Protein AF-A0A7S2HWY3-F1 (afdb_monomer_lite)

Foldseek 3Di:
DAPDPDDDDFLCAPHGRDYDDDLDDDDVCVLQVNPDPCCQQPVQQVVVVVCVVVVVDDDDRFGFDCADPVQQATDSTGLRRVVVPVVSVVVSLVSRLVVSCVVRVPGDSDDPDPDDPPPDDPDCVVVPPPSCVVYDDDPVCVVPVD

pLDDT: mean 82.98, std 15.64, range [42.38, 97.5]

Organism: NCBI:txid1333877

Sequence (146 aa):
GGRCRRPGPPTGAPDCTYAVEEAGEIFLDELAGIDDYHAFWFESRYACKRAVAAGNRSGPCVYNDEYNWHLDKGIGNSFWNGRLDPVRCEARVRAAQALFAKRFPDVPVELEAPLCDFDMLYKDELSWPVNHTGAVKSRWRERHAR

Radius of gyration: 25.96 Å; chains: 1; bounding box: 54×35×80 Å

Secondary structure (DSSP, 8-state):
--B-SSSS----BTTBSB---------HHHHHT-S-HHIIIIIHHHHHHHHHHTTS--SPPP--EEEETTTTEEES--TTSSTT-HHHHHHHHHHHHHHHHHH-TTS-S-PPPPP-TTS-PPTTGGGS----TTSPPPHHHHHH--

Structure (mmCIF, N/CA/C/O backbone):
data_AF-A0A7S2HWY3-F1
#
_entry.id   AF-A0A7S2HWY3-F1
#
loop_
_atom_site.group_PDB
_atom_site.id
_atom_site.type_symbol
_atom_site.label_atom_id
_atom_site.label_alt_id
_atom_site.label_comp_id
_atom_site.label_asym_id
_atom_site.label_entity_id
_atom_site.label_seq_id
_atom_site.pdbx_PDB_ins_code
_atom_site.Cartn_x
_atom_site.Cartn_y
_atom_site.Cartn_z
_atom_site.occupancy
_atom_site.B_iso_or_equiv
_atom_site.auth_seq_id
_atom_site.auth_comp_id
_atom_site.auth_asym_id
_atom_site.auth_atom_id
_atom_site.pdbx_PDB_model_num
ATOM 1 N N . GLY A 1 1 ? -3.013 4.848 32.646 1.00 63.59 1 GLY A N 1
ATOM 2 C CA . GLY A 1 1 ? -3.448 3.443 32.666 1.00 63.59 1 GLY A CA 1
ATOM 3 C C . GLY A 1 1 ? -2.284 2.541 32.321 1.00 63.59 1 GLY A C 1
ATOM 4 O O . GLY A 1 1 ? -1.330 3.021 31.717 1.00 63.59 1 GLY A O 1
ATOM 5 N N . GLY A 1 2 ? -2.341 1.275 32.725 1.00 81.31 2 GLY A N 1
ATOM 6 C CA . GLY A 1 2 ? -1.272 0.288 32.534 1.00 81.31 2 GLY A CA 1
ATOM 7 C C . GLY A 1 2 ? -1.736 -0.931 31.735 1.00 81.31 2 GLY A C 1
ATOM 8 O O . GLY A 1 2 ? -2.925 -1.248 31.736 1.00 81.31 2 GLY A O 1
ATOM 9 N N . ARG A 1 3 ? -0.803 -1.617 31.059 1.00 85.50 3 ARG A N 1
ATOM 10 C CA . ARG A 1 3 ? -1.071 -2.909 30.406 1.00 85.50 3 ARG A CA 1
ATOM 11 C C . ARG A 1 3 ? -1.336 -3.967 31.473 1.00 85.50 3 ARG A C 1
ATOM 13 O O . ARG A 1 3 ? -0.510 -4.147 32.370 1.00 85.50 3 ARG A O 1
ATOM 20 N N . CYS A 1 4 ? -2.433 -4.701 31.337 1.00 87.12 4 CYS A N 1
ATOM 21 C CA . CYS A 1 4 ? -2.732 -5.844 32.187 1.00 87.12 4 CYS A CA 1
ATOM 22 C C . CYS A 1 4 ? -1.602 -6.881 32.100 1.00 87.12 4 CYS A C 1
ATOM 24 O O . CYS A 1 4 ? -1.237 -7.334 31.017 1.00 87.12 4 CYS A O 1
ATOM 26 N N . ARG A 1 5 ? -1.028 -7.246 33.253 1.00 86.00 5 ARG A N 1
ATOM 27 C CA . ARG A 1 5 ? 0.075 -8.226 33.344 1.00 86.00 5 ARG A CA 1
ATOM 28 C C . ARG A 1 5 ? -0.396 -9.677 33.344 1.00 86.00 5 ARG A C 1
ATOM 30 O O . ARG A 1 5 ? 0.417 -10.577 33.167 1.00 86.00 5 ARG A O 1
ATOM 37 N N . ARG A 1 6 ? -1.677 -9.908 33.634 1.00 81.56 6 ARG A N 1
ATOM 38 C CA . ARG A 1 6 ? -2.285 -11.238 33.696 1.00 81.56 6 ARG A CA 1
ATOM 39 C C . ARG A 1 6 ? -3.352 -11.361 32.610 1.00 81.56 6 ARG A C 1
ATOM 41 O O . ARG A 1 6 ? -3.991 -10.350 32.316 1.00 81.56 6 ARG A O 1
ATOM 48 N N . PRO A 1 7 ? -3.562 -12.568 32.059 1.00 78.25 7 PRO A N 1
ATOM 49 C CA . PRO A 1 7 ? -4.677 -12.834 31.159 1.00 78.25 7 PRO A CA 1
ATOM 50 C C . PRO A 1 7 ? -6.009 -12.508 31.842 1.00 78.25 7 PRO A C 1
ATOM 52 O O . PRO A 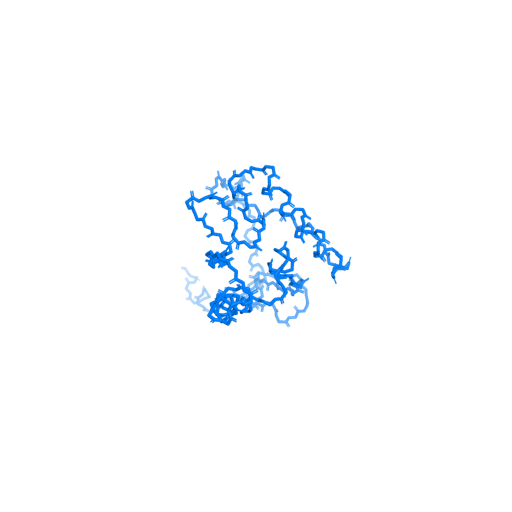1 7 ? -6.201 -12.846 33.013 1.00 78.25 7 PRO A O 1
ATOM 55 N N . GLY A 1 8 ? -6.914 -11.853 31.119 1.00 76.06 8 GLY A N 1
ATOM 56 C CA . GLY A 1 8 ? -8.235 -11.468 31.613 1.00 76.06 8 GLY A CA 1
ATOM 57 C C . GLY A 1 8 ? -8.698 -10.115 31.065 1.00 76.06 8 GLY A C 1
ATOM 58 O O . GLY A 1 8 ? -7.889 -9.367 30.510 1.00 76.06 8 GLY A O 1
ATOM 59 N N . PRO A 1 9 ? -9.997 -9.794 31.203 1.00 81.88 9 PRO A N 1
ATOM 60 C CA . PRO A 1 9 ? -10.532 -8.518 30.750 1.00 81.88 9 PRO A CA 1
ATOM 61 C C . PRO A 1 9 ? -9.894 -7.355 31.529 1.00 81.88 9 PRO A C 1
ATOM 63 O O . PRO A 1 9 ? -9.632 -7.496 32.731 1.00 81.88 9 PRO A O 1
ATOM 66 N N . PRO A 1 10 ? -9.660 -6.197 30.884 1.00 86.81 10 PRO A N 1
ATOM 67 C CA . PRO A 1 10 ? -9.196 -5.007 31.580 1.00 86.81 10 PRO A CA 1
ATOM 68 C C . PRO A 1 10 ? -10.116 -4.640 32.746 1.00 86.81 10 PRO A C 1
ATOM 70 O O . PRO A 1 10 ? -11.332 -4.558 32.592 1.00 86.81 10 PRO A O 1
ATOM 73 N N . THR A 1 11 ? -9.537 -4.410 33.925 1.00 83.62 11 THR A N 1
ATOM 74 C CA . THR A 1 11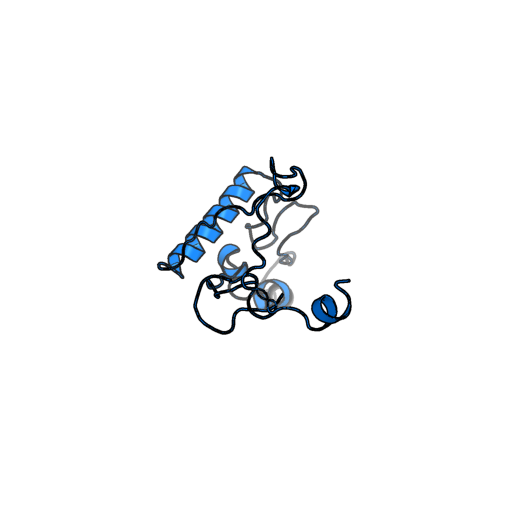 ? -10.304 -4.130 35.151 1.00 83.62 11 THR A CA 1
ATOM 75 C C . THR A 1 11 ? -10.600 -2.643 35.345 1.00 83.62 11 THR A C 1
ATOM 77 O O . THR A 1 11 ? -11.351 -2.273 36.245 1.00 83.62 11 THR A O 1
ATOM 80 N N . GLY A 1 12 ? -9.967 -1.777 34.549 1.00 79.50 12 GLY A N 1
ATOM 81 C CA . GLY A 1 12 ? -10.003 -0.325 34.724 1.00 79.50 12 GLY A CA 1
ATOM 82 C C . GLY A 1 12 ? -9.084 0.184 35.843 1.00 79.50 12 GLY A C 1
ATOM 83 O O . GLY A 1 12 ? -9.058 1.383 36.122 1.00 79.50 12 GLY A O 1
ATOM 84 N N . ALA A 1 13 ? -8.304 -0.694 36.481 1.00 80.44 13 ALA A N 1
ATOM 85 C CA . ALA A 1 13 ? -7.336 -0.310 37.502 1.00 80.44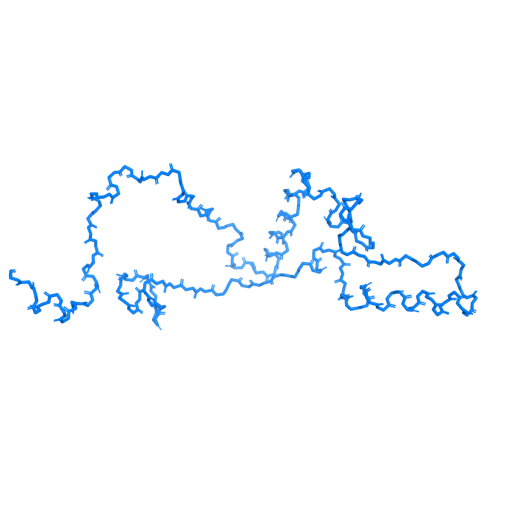 13 ALA A CA 1
ATOM 86 C C . ALA A 1 13 ? -6.126 0.433 36.891 1.00 80.44 13 ALA A C 1
ATOM 88 O O . ALA A 1 13 ? -5.820 0.255 35.704 1.00 80.44 13 ALA A O 1
ATOM 89 N N . PRO A 1 14 ? -5.383 1.241 37.681 1.00 80.62 14 PRO A N 1
ATOM 90 C CA . PRO A 1 14 ? -4.203 1.959 37.193 1.00 80.62 14 PRO A CA 1
ATOM 91 C C . PRO A 1 14 ? -3.132 1.063 36.550 1.00 80.62 14 PRO A C 1
ATOM 93 O O . PRO A 1 14 ? -2.405 1.529 35.675 1.00 80.62 14 PRO A O 1
ATOM 96 N N . ASP A 1 15 ? -3.043 -0.200 36.969 1.00 82.06 15 ASP A N 1
ATOM 97 C CA . ASP A 1 15 ? -2.103 -1.221 36.498 1.00 82.06 15 ASP A CA 1
ATOM 98 C C . ASP A 1 15 ? -2.706 -2.209 35.480 1.00 82.06 15 ASP A C 1
ATOM 100 O O . ASP A 1 15 ? -1.976 -3.036 34.936 1.00 82.06 15 ASP A O 1
ATOM 104 N N . CYS A 1 16 ? -4.009 -2.124 35.195 1.00 84.06 16 CYS A N 1
ATOM 105 C CA . CYS A 1 16 ? -4.704 -2.981 34.233 1.00 84.06 16 CYS A CA 1
ATOM 106 C C . CYS A 1 16 ? -5.887 -2.232 33.597 1.00 84.06 16 CYS A C 1
ATOM 108 O O . CYS A 1 16 ? -7.049 -2.373 33.977 1.00 84.06 16 CYS A O 1
ATOM 110 N N . THR A 1 17 ? -5.554 -1.386 32.625 1.00 87.50 17 THR A N 1
ATOM 111 C CA . THR A 1 17 ? -6.488 -0.548 31.859 1.00 87.50 17 THR A CA 1
ATOM 112 C C . THR A 1 17 ? -6.707 -1.076 30.442 1.00 87.50 17 THR A C 1
ATOM 114 O O . THR A 1 17 ? -7.764 -0.845 29.873 1.00 87.50 17 THR A O 1
ATOM 117 N N . TYR A 1 18 ? -5.735 -1.790 29.871 1.00 84.44 18 TYR A N 1
ATOM 118 C CA . TYR A 1 18 ? -5.839 -2.362 28.529 1.00 84.44 18 TYR A CA 1
ATOM 119 C C . TYR A 1 18 ? -5.077 -3.688 28.431 1.00 84.44 18 TYR A C 1
ATOM 121 O O . TYR A 1 18 ? -4.124 -3.927 29.179 1.00 84.44 18 TYR A O 1
ATOM 129 N N . ALA A 1 19 ? -5.471 -4.529 27.480 1.00 85.50 19 ALA A N 1
ATOM 130 C CA . ALA A 1 19 ? -4.744 -5.723 27.066 1.00 85.50 19 ALA A CA 1
ATOM 131 C C . ALA A 1 19 ? -4.519 -5.654 25.549 1.00 85.50 19 ALA A C 1
ATOM 133 O O . ALA A 1 19 ? -5.336 -5.084 24.834 1.00 85.50 19 ALA A O 1
ATOM 134 N N . VAL A 1 20 ? -3.391 -6.187 25.082 1.00 84.38 20 VAL A N 1
ATOM 135 C CA . VAL A 1 20 ? -3.045 -6.270 23.655 1.00 84.38 20 VAL A CA 1
ATOM 136 C C . VAL A 1 20 ? -2.461 -7.645 23.403 1.00 84.38 20 VAL A C 1
ATOM 138 O O . VAL A 1 20 ? -1.634 -8.115 24.198 1.00 84.38 20 VAL A O 1
ATOM 141 N N . GLU A 1 21 ? -2.874 -8.229 22.291 1.00 82.38 21 GLU A N 1
ATOM 142 C CA . GLU A 1 21 ? -2.363 -9.465 21.720 1.00 82.38 21 GLU A CA 1
ATOM 143 C C . GLU A 1 21 ? -1.864 -9.176 20.301 1.00 82.38 21 GLU A C 1
ATOM 145 O O . GLU A 1 21 ? -2.440 -8.351 19.590 1.00 82.38 21 GLU A O 1
ATOM 150 N N . GLU A 1 22 ? -0.754 -9.799 19.915 1.00 84.56 22 GLU A N 1
ATOM 151 C CA . GLU A 1 22 ? -0.221 -9.676 18.561 1.00 84.56 22 GLU A CA 1
ATOM 152 C C . GLU A 1 22 ? -1.040 -10.565 17.622 1.00 84.56 22 GLU A C 1
ATOM 154 O O . GLU A 1 22 ? -1.074 -11.780 17.783 1.00 84.56 22 GLU A O 1
ATOM 159 N N . ALA A 1 23 ? -1.705 -9.953 16.641 1.00 84.38 23 ALA A N 1
ATOM 160 C CA . ALA A 1 23 ? -2.565 -10.648 15.682 1.00 84.38 23 ALA A CA 1
ATOM 161 C C . ALA A 1 23 ? -1.796 -11.228 14.475 1.00 84.38 23 ALA A C 1
ATOM 163 O O . ALA A 1 23 ? -2.360 -11.988 13.694 1.00 84.38 23 ALA A O 1
ATOM 164 N N . GLY A 1 24 ? -0.514 -10.880 14.321 1.00 90.31 24 GLY A N 1
ATOM 165 C CA . GLY A 1 24 ? 0.298 -11.196 13.146 1.00 90.31 24 GLY A CA 1
ATOM 166 C C . GLY A 1 24 ? 0.491 -9.999 12.212 1.00 90.31 24 GLY A C 1
ATOM 167 O O . GLY A 1 24 ? -0.065 -8.921 12.426 1.00 90.31 24 GLY A O 1
ATOM 168 N N . GLU A 1 25 ? 1.300 -10.191 11.172 1.00 92.81 25 GLU A N 1
ATOM 169 C CA . GLU A 1 25 ? 1.640 -9.159 10.191 1.00 92.81 25 GLU A CA 1
ATOM 170 C C . GLU A 1 25 ? 1.732 -9.728 8.770 1.00 92.81 25 GLU A C 1
ATOM 172 O O . GLU A 1 25 ? 2.071 -10.895 8.553 1.00 92.81 25 GLU A O 1
ATOM 177 N N . ILE A 1 26 ? 1.420 -8.873 7.803 1.00 95.12 26 ILE A N 1
ATOM 178 C CA . ILE A 1 26 ? 1.615 -9.097 6.370 1.00 95.12 26 ILE A CA 1
ATOM 179 C C . ILE A 1 26 ? 2.403 -7.916 5.814 1.00 95.12 26 ILE A C 1
ATOM 181 O O . ILE A 1 26 ? 2.306 -6.805 6.343 1.00 95.12 26 ILE A O 1
ATOM 185 N N . PHE A 1 27 ? 3.163 -8.136 4.747 1.00 95.31 27 PHE A N 1
ATOM 186 C CA . PHE A 1 27 ? 4.001 -7.085 4.182 1.00 95.31 27 PHE A CA 1
ATOM 187 C C . PHE A 1 27 ? 3.327 -6.433 2.979 1.00 95.31 27 PHE A C 1
ATOM 189 O O . PHE A 1 27 ? 2.712 -7.090 2.139 1.00 95.31 27 PHE A O 1
ATOM 196 N N . LEU A 1 28 ? 3.475 -5.113 2.875 1.00 94.94 28 LEU A N 1
ATOM 197 C CA . LEU A 1 28 ? 3.012 -4.367 1.708 1.00 94.94 28 LEU A CA 1
ATOM 198 C C . LEU A 1 28 ? 3.702 -4.848 0.425 1.00 94.94 28 LEU A C 1
ATOM 200 O O . LEU A 1 28 ? 3.065 -4.917 -0.618 1.00 94.94 28 LEU A O 1
ATOM 204 N N . ASP A 1 29 ? 4.965 -5.247 0.526 1.00 95.19 29 ASP A N 1
ATOM 205 C CA . ASP A 1 29 ? 5.760 -5.811 -0.563 1.00 95.19 29 ASP A CA 1
ATOM 206 C C . ASP A 1 29 ? 5.111 -7.072 -1.161 1.00 95.19 29 ASP A C 1
ATOM 208 O O . ASP A 1 29 ? 4.994 -7.189 -2.381 1.00 95.19 29 ASP A O 1
ATOM 212 N N . GLU A 1 30 ? 4.564 -7.957 -0.318 1.00 95.25 30 GLU A N 1
ATOM 213 C CA . GLU A 1 30 ? 3.813 -9.145 -0.756 1.00 95.25 30 GLU A CA 1
ATOM 214 C C . GLU A 1 30 ? 2.549 -8.744 -1.536 1.00 95.25 30 GLU A C 1
ATOM 216 O O . GLU A 1 30 ? 2.217 -9.350 -2.556 1.00 95.25 30 GLU A O 1
ATOM 221 N N . LEU A 1 31 ? 1.854 -7.696 -1.082 1.00 95.94 31 LEU A N 1
ATOM 222 C CA . LEU A 1 31 ? 0.666 -7.159 -1.754 1.00 95.94 31 LEU A CA 1
ATOM 223 C C . LEU A 1 31 ? 1.010 -6.422 -3.055 1.00 95.94 31 LEU A C 1
ATOM 225 O O . LEU A 1 31 ? 0.221 -6.437 -4.003 1.00 95.94 31 LEU A O 1
ATOM 229 N N . ALA A 1 32 ? 2.174 -5.778 -3.107 1.00 95.44 32 ALA A N 1
ATOM 230 C CA . ALA A 1 32 ? 2.654 -5.027 -4.256 1.00 95.44 32 ALA A CA 1
ATOM 231 C C . ALA A 1 32 ? 3.356 -5.900 -5.309 1.00 95.44 32 ALA A C 1
ATOM 233 O O . ALA A 1 32 ? 3.579 -5.429 -6.428 1.00 95.44 32 ALA A O 1
ATOM 234 N N . GLY A 1 33 ? 3.664 -7.158 -4.974 1.00 95.06 33 GLY A N 1
ATOM 235 C CA . GLY A 1 33 ? 4.427 -8.073 -5.823 1.00 95.06 33 GLY A CA 1
ATOM 236 C C . GLY A 1 33 ? 5.907 -7.696 -5.913 1.00 95.06 33 GLY A C 1
ATOM 237 O O . GLY A 1 33 ? 6.508 -7.817 -6.980 1.00 95.06 33 GLY A O 1
ATOM 238 N N . ILE A 1 34 ? 6.468 -7.172 -4.824 1.00 95.75 34 ILE A N 1
ATOM 239 C CA . ILE A 1 34 ? 7.868 -6.765 -4.704 1.00 95.75 34 ILE A CA 1
ATOM 240 C C . ILE A 1 34 ? 8.580 -7.810 -3.839 1.00 95.75 34 ILE A C 1
ATOM 242 O O . ILE A 1 34 ? 8.404 -7.832 -2.632 1.00 95.75 34 ILE A O 1
ATOM 246 N N . ASP A 1 35 ? 9.384 -8.685 -4.443 1.00 93.62 35 ASP A N 1
ATOM 247 C CA . ASP A 1 35 ? 10.065 -9.756 -3.689 1.00 93.62 35 ASP A CA 1
ATOM 248 C C . ASP A 1 35 ? 11.265 -9.242 -2.876 1.00 93.62 35 ASP A C 1
ATOM 250 O O . ASP A 1 35 ? 11.535 -9.702 -1.769 1.00 93.62 35 ASP A O 1
ATOM 254 N N . ASP A 1 36 ? 12.002 -8.286 -3.442 1.00 94.62 36 ASP A N 1
ATOM 255 C CA . ASP A 1 36 ? 13.148 -7.635 -2.812 1.00 94.62 36 ASP A CA 1
ATOM 256 C C . ASP A 1 36 ? 13.054 -6.133 -3.080 1.00 94.62 36 ASP A C 1
ATOM 258 O O . ASP A 1 36 ? 13.287 -5.659 -4.198 1.00 94.62 36 ASP A O 1
ATOM 262 N N . TYR A 1 37 ? 12.699 -5.379 -2.040 1.00 93.25 37 TYR A N 1
ATOM 263 C CA . TYR A 1 37 ? 12.530 -3.933 -2.128 1.00 93.25 37 TYR A CA 1
ATOM 264 C C . TYR A 1 37 ? 13.829 -3.214 -2.507 1.00 93.25 37 TYR A C 1
ATOM 266 O O . TYR A 1 37 ? 13.812 -2.253 -3.281 1.00 93.25 37 TYR A O 1
ATOM 274 N N . HIS A 1 38 ? 14.977 -3.688 -2.014 1.00 92.81 38 HIS A N 1
ATOM 275 C CA . HIS A 1 38 ? 16.274 -3.105 -2.340 1.00 92.81 38 HIS A CA 1
ATOM 276 C C . HIS A 1 38 ? 16.620 -3.349 -3.813 1.00 92.81 38 HIS A C 1
ATOM 278 O O . HIS A 1 38 ? 17.012 -2.417 -4.525 1.00 92.81 38 HIS A O 1
ATOM 284 N N . ALA A 1 39 ? 16.397 -4.566 -4.308 1.00 93.88 39 ALA A N 1
ATOM 285 C CA . ALA A 1 39 ? 16.572 -4.873 -5.721 1.00 93.88 39 ALA A CA 1
ATOM 286 C C . ALA A 1 39 ? 15.610 -4.060 -6.603 1.00 93.88 39 ALA A C 1
ATOM 288 O O . ALA A 1 39 ? 16.017 -3.511 -7.633 1.00 93.88 39 ALA A O 1
ATOM 289 N N . PHE A 1 40 ? 14.350 -3.934 -6.178 1.00 94.31 40 PHE A N 1
ATOM 290 C CA . PHE A 1 40 ? 13.308 -3.181 -6.868 1.00 94.31 40 PHE A CA 1
ATOM 291 C C . PHE A 1 40 ? 13.647 -1.694 -6.981 1.00 94.31 40 PHE A C 1
ATOM 293 O O . PHE A 1 40 ? 13.743 -1.194 -8.102 1.00 94.31 40 PHE A O 1
ATOM 300 N N . TRP A 1 41 ? 13.844 -0.999 -5.859 1.00 90.44 41 TRP A N 1
ATOM 301 C CA . TRP A 1 41 ? 14.025 0.455 -5.799 1.00 90.44 41 TRP A CA 1
ATOM 302 C C . TRP A 1 41 ? 15.440 0.895 -6.195 1.00 90.44 41 TRP A C 1
ATOM 304 O O . TRP A 1 41 ? 15.618 1.874 -6.926 1.00 90.44 41 TRP A O 1
ATOM 314 N N . PHE A 1 42 ? 16.467 0.176 -5.732 1.00 89.81 42 PHE A N 1
ATOM 315 C CA . PHE A 1 42 ? 17.858 0.605 -5.866 1.00 89.81 42 PHE A CA 1
ATOM 316 C C . PHE A 1 42 ? 18.597 -0.132 -6.986 1.00 89.81 42 PHE A C 1
ATOM 318 O O . PHE A 1 42 ? 19.107 0.504 -7.916 1.00 89.81 42 PHE A O 1
ATOM 325 N N . GLU A 1 43 ? 18.679 -1.463 -6.933 1.00 92.75 43 GLU A N 1
ATOM 326 C CA . GLU A 1 43 ? 19.584 -2.207 -7.822 1.00 92.75 43 GLU A CA 1
ATOM 327 C C . GLU A 1 43 ? 19.119 -2.244 -9.276 1.00 92.75 43 GLU A C 1
ATOM 329 O O . GLU A 1 43 ? 19.959 -2.175 -10.181 1.00 92.75 43 GLU A O 1
ATOM 334 N N . SER A 1 44 ? 17.805 -2.290 -9.513 1.00 90.25 44 SER A N 1
ATOM 335 C CA . SER A 1 44 ? 17.183 -2.303 -10.844 1.00 90.25 44 SER A CA 1
ATOM 336 C C . SER A 1 44 ? 17.737 -1.194 -11.749 1.00 90.25 44 SER A C 1
ATOM 338 O O . SER A 1 44 ? 18.079 -1.423 -12.917 1.00 90.25 44 SER A O 1
ATOM 340 N N . ARG A 1 45 ? 17.952 -0.004 -11.174 1.00 88.50 45 ARG A N 1
ATOM 341 C CA . ARG A 1 45 ? 18.571 1.148 -11.832 1.00 88.50 45 ARG A CA 1
ATOM 342 C C . ARG A 1 45 ? 19.991 0.839 -12.296 1.00 88.50 45 ARG A C 1
ATOM 344 O O . ARG A 1 45 ? 20.344 1.111 -13.447 1.00 88.50 45 ARG A O 1
ATOM 351 N N . TYR A 1 46 ? 20.838 0.345 -11.396 1.00 91.50 46 TYR A N 1
ATOM 352 C CA . TYR A 1 46 ? 22.249 0.094 -11.696 1.00 91.50 46 TYR A CA 1
ATOM 353 C C . TYR A 1 46 ? 22.411 -1.082 -12.650 1.00 91.50 46 TYR A C 1
ATOM 355 O O . TYR A 1 46 ? 23.234 -1.011 -13.562 1.00 91.50 46 TYR A O 1
ATOM 363 N N . ALA A 1 47 ? 21.594 -2.122 -12.492 1.00 92.44 47 ALA A N 1
ATOM 364 C CA . ALA A 1 47 ? 21.542 -3.252 -13.405 1.00 92.44 47 ALA A CA 1
ATOM 365 C C . ALA A 1 47 ? 21.211 -2.792 -14.830 1.00 92.44 47 ALA A C 1
ATOM 367 O O . ALA A 1 47 ? 21.940 -3.127 -15.765 1.00 92.44 47 ALA A O 1
ATOM 368 N N . CYS A 1 48 ? 20.192 -1.941 -14.994 1.00 93.06 48 CYS A N 1
ATOM 369 C CA . CYS A 1 48 ? 19.863 -1.384 -16.300 1.00 93.06 48 CYS A CA 1
ATOM 370 C C . CYS A 1 48 ? 21.015 -0.552 -16.882 1.00 93.06 48 CYS A C 1
ATOM 372 O O . CYS A 1 48 ? 21.413 -0.777 -18.025 1.00 93.06 48 CYS A O 1
ATOM 374 N N . LYS A 1 49 ? 21.605 0.365 -16.101 1.00 93.62 49 LYS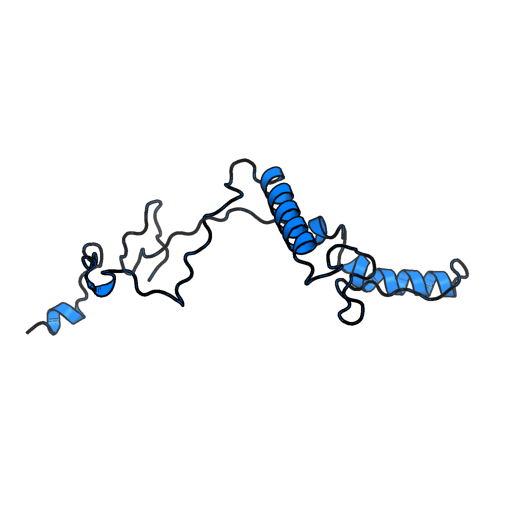 A N 1
ATOM 375 C CA . LYS A 1 49 ? 22.726 1.197 -16.574 1.00 93.62 49 LYS A CA 1
ATOM 376 C C . LYS A 1 49 ? 23.924 0.358 -17.025 1.00 93.62 49 LYS A C 1
ATOM 378 O O . LYS A 1 49 ? 24.507 0.654 -18.065 1.00 93.62 49 LYS A O 1
ATOM 383 N N . ARG A 1 50 ? 24.269 -0.698 -16.278 1.00 94.44 50 ARG A N 1
ATOM 384 C CA . ARG A 1 50 ? 25.338 -1.637 -16.654 1.00 94.44 50 ARG A CA 1
ATOM 385 C C . ARG A 1 50 ? 25.007 -2.380 -17.946 1.00 94.44 50 ARG A C 1
ATOM 387 O O . ARG A 1 50 ? 25.869 -2.485 -18.809 1.00 94.44 50 ARG A O 1
ATOM 394 N N . ALA A 1 51 ? 23.769 -2.847 -18.105 1.00 94.81 51 ALA A N 1
ATOM 395 C CA . ALA A 1 51 ? 23.337 -3.539 -19.317 1.00 94.81 51 ALA A CA 1
ATOM 396 C C . ALA A 1 51 ? 23.382 -2.631 -20.556 1.00 94.81 51 ALA A C 1
ATOM 398 O O . ALA A 1 51 ? 23.800 -3.079 -21.621 1.00 94.81 51 ALA A O 1
ATOM 399 N N . VAL A 1 52 ? 23.006 -1.356 -20.410 1.00 94.94 52 VAL A N 1
ATOM 400 C CA . VAL A 1 52 ? 23.106 -0.365 -21.491 1.00 94.94 52 VAL A CA 1
ATOM 401 C C . VAL A 1 52 ? 24.565 -0.083 -21.849 1.00 94.94 52 VAL A C 1
ATOM 403 O O . VAL A 1 52 ? 24.917 -0.109 -23.023 1.00 94.94 52 VAL A O 1
ATOM 406 N N . ALA A 1 53 ? 25.437 0.117 -20.856 1.00 93.88 53 ALA A N 1
ATOM 407 C CA . ALA A 1 53 ? 26.865 0.342 -21.094 1.00 93.88 53 ALA A CA 1
ATOM 408 C C . ALA A 1 53 ? 27.563 -0.868 -21.745 1.00 93.88 53 ALA A C 1
ATOM 410 O O . ALA A 1 53 ? 28.472 -0.691 -22.550 1.00 93.88 53 ALA A O 1
ATOM 411 N N . ALA A 1 54 ? 27.121 -2.086 -21.425 1.00 95.50 54 ALA A N 1
ATOM 412 C CA . ALA A 1 54 ? 27.620 -3.322 -22.023 1.00 95.50 54 ALA A CA 1
ATOM 413 C C . ALA A 1 54 ? 27.048 -3.611 -23.426 1.00 95.50 54 ALA A C 1
ATOM 415 O O . ALA A 1 54 ? 27.441 -4.595 -24.043 1.00 95.50 54 ALA A O 1
ATOM 416 N N . GLY A 1 55 ? 26.096 -2.811 -23.920 1.00 95.25 55 GLY A N 1
ATOM 417 C CA . GLY A 1 55 ? 25.406 -3.067 -25.189 1.00 95.25 55 GLY A CA 1
ATOM 418 C C . GLY A 1 55 ? 24.381 -4.211 -25.142 1.00 95.25 55 GLY A C 1
ATOM 419 O O . GLY A 1 55 ? 23.789 -4.539 -26.165 1.00 95.25 55 GLY A O 1
ATOM 420 N N . ASN A 1 56 ? 24.115 -4.784 -23.963 1.00 95.56 56 ASN A N 1
ATOM 421 C CA . ASN A 1 56 ? 23.134 -5.861 -23.766 1.00 95.56 56 ASN A CA 1
ATOM 422 C C . ASN A 1 56 ? 21.683 -5.354 -23.761 1.00 95.56 56 ASN A C 1
ATOM 424 O O . ASN A 1 56 ? 20.742 -6.144 -23.817 1.00 95.56 56 ASN A O 1
ATOM 428 N N . ARG A 1 57 ? 21.485 -4.038 -23.636 1.00 91.69 57 ARG A N 1
ATOM 429 C CA . ARG A 1 57 ? 20.172 -3.391 -23.633 1.00 91.69 57 ARG A CA 1
ATOM 430 C C . ARG A 1 57 ? 20.241 -2.053 -24.359 1.00 91.69 57 ARG A C 1
ATOM 432 O O . ARG A 1 57 ? 21.171 -1.283 -24.154 1.00 91.69 57 ARG A O 1
ATOM 439 N N . SER A 1 58 ? 19.211 -1.741 -25.136 1.00 89.31 58 SER A N 1
ATOM 440 C CA . SER A 1 58 ? 19.004 -0.426 -25.747 1.00 89.31 58 SER A CA 1
ATOM 441 C C . SER A 1 58 ? 17.828 0.309 -25.095 1.00 89.31 58 SER A C 1
ATOM 443 O O . SER A 1 58 ? 16.849 -0.317 -24.688 1.00 89.31 58 SER A O 1
ATOM 445 N N . GLY A 1 59 ? 17.897 1.641 -25.041 1.00 87.31 59 GLY A N 1
ATOM 446 C CA . GLY A 1 59 ? 16.814 2.502 -24.552 1.00 87.31 59 GLY A CA 1
ATOM 447 C C . GLY A 1 59 ? 17.005 3.030 -23.122 1.00 87.31 59 GLY A C 1
ATOM 448 O O . GLY A 1 59 ? 17.995 2.708 -22.460 1.00 87.31 59 GLY A O 1
ATOM 449 N N . PRO A 1 60 ? 16.078 3.883 -22.646 1.00 89.81 60 PRO A N 1
ATOM 450 C CA . PRO A 1 60 ? 16.194 4.528 -21.344 1.00 89.81 60 PRO A CA 1
ATOM 451 C C . PRO A 1 60 ? 15.970 3.538 -20.197 1.00 89.81 60 PRO A C 1
ATOM 453 O O . PRO A 1 60 ? 15.114 2.653 -20.262 1.00 89.81 60 PRO A O 1
ATOM 456 N N . CYS A 1 61 ? 16.716 3.726 -19.110 1.00 89.88 61 CYS A N 1
ATOM 457 C CA . CYS A 1 61 ? 16.458 3.016 -17.865 1.00 89.88 61 CYS A CA 1
ATOM 458 C C . CYS A 1 61 ? 15.263 3.627 -17.144 1.00 89.88 61 CYS A C 1
ATOM 460 O O . CYS A 1 61 ? 15.247 4.828 -16.871 1.00 89.88 61 CYS A O 1
ATOM 462 N N . VAL A 1 62 ? 14.286 2.779 -16.826 1.00 87.31 62 VAL A N 1
ATOM 463 C CA . VAL A 1 62 ? 13.138 3.142 -15.998 1.00 87.31 62 VAL A CA 1
ATOM 464 C C . VAL A 1 62 ? 13.537 2.997 -14.537 1.00 87.31 62 VAL A C 1
ATOM 466 O O . VAL A 1 62 ? 14.204 2.037 -14.155 1.00 87.31 62 VAL A O 1
ATOM 469 N N . TYR A 1 63 ? 13.154 3.989 -13.749 1.00 89.31 63 TYR A N 1
ATOM 470 C CA . TYR A 1 63 ? 13.345 4.007 -12.313 1.00 89.31 63 TYR A CA 1
ATOM 471 C C . TYR A 1 63 ? 12.087 3.457 -11.684 1.00 89.31 63 TYR A C 1
ATOM 473 O O . TYR A 1 63 ? 11.025 4.060 -11.827 1.00 89.31 63 TYR A O 1
ATOM 481 N N . ASN A 1 64 ? 12.217 2.305 -11.047 1.00 93.81 64 ASN A N 1
ATOM 482 C CA . ASN A 1 64 ? 11.136 1.780 -10.247 1.00 93.81 64 ASN A CA 1
ATOM 483 C C . ASN A 1 64 ? 10.873 2.739 -9.088 1.00 93.81 64 ASN A C 1
ATOM 485 O O . ASN A 1 64 ? 11.802 3.264 -8.476 1.00 93.81 64 ASN A O 1
ATOM 489 N N . ASP A 1 65 ? 9.602 2.984 -8.841 1.00 92.12 65 ASP A N 1
ATOM 490 C CA . ASP A 1 65 ? 9.113 3.904 -7.833 1.00 92.12 65 ASP A CA 1
ATOM 491 C C . ASP A 1 65 ? 7.828 3.297 -7.300 1.00 92.12 65 ASP A C 1
ATOM 493 O O . ASP A 1 65 ? 6.944 2.923 -8.077 1.00 92.12 65 ASP A O 1
ATOM 497 N N . GLU A 1 66 ? 7.742 3.133 -5.987 1.00 92.88 66 GLU A N 1
ATOM 498 C CA . GLU A 1 66 ? 6.587 2.483 -5.390 1.00 92.88 66 GLU A CA 1
ATOM 499 C C . GLU A 1 66 ? 5.310 3.257 -5.739 1.00 92.88 66 GLU A C 1
ATOM 501 O O . GLU A 1 66 ? 4.327 2.668 -6.193 1.00 92.88 66 GLU A O 1
ATOM 506 N N . TYR A 1 67 ? 5.374 4.587 -5.656 1.00 95.19 67 TYR A N 1
ATOM 507 C CA . TYR A 1 67 ? 4.293 5.463 -6.068 1.00 95.19 67 TYR A CA 1
ATOM 508 C C . TYR A 1 67 ? 4.807 6.807 -6.585 1.00 95.19 67 TYR A C 1
ATOM 510 O O . TYR A 1 67 ? 5.381 7.611 -5.853 1.00 95.19 67 TYR A O 1
ATOM 518 N N . ASN A 1 68 ? 4.470 7.104 -7.838 1.00 95.06 68 ASN A N 1
ATOM 519 C CA . ASN A 1 68 ? 4.730 8.391 -8.451 1.00 95.06 68 ASN A CA 1
ATOM 520 C C . ASN A 1 68 ? 3.479 9.280 -8.411 1.00 95.06 68 ASN A C 1
ATOM 522 O O . ASN A 1 68 ? 2.490 9.028 -9.105 1.00 95.06 68 ASN A O 1
ATOM 526 N N . TRP A 1 69 ? 3.537 10.369 -7.644 1.00 93.81 69 TRP A N 1
ATOM 527 C CA . TRP A 1 69 ? 2.379 11.240 -7.425 1.00 93.81 69 TRP A CA 1
ATOM 528 C C . TRP A 1 69 ? 1.907 12.006 -8.665 1.00 93.81 69 TRP A C 1
ATOM 530 O O . TRP A 1 69 ? 0.725 12.328 -8.750 1.00 93.81 69 TRP A O 1
ATOM 540 N N . HIS A 1 70 ? 2.793 12.286 -9.623 1.00 94.94 70 HIS A N 1
ATOM 541 C CA . HIS A 1 70 ? 2.425 12.981 -10.859 1.00 94.94 70 HIS A CA 1
ATOM 542 C C . HIS A 1 70 ? 1.618 12.093 -11.807 1.00 94.94 70 HIS A C 1
ATOM 544 O O . HIS A 1 70 ? 0.839 12.596 -12.613 1.00 94.94 70 HIS A O 1
ATOM 550 N N . LEU A 1 71 ? 1.842 10.780 -11.739 1.00 94.75 71 LEU A N 1
ATOM 551 C CA . LEU A 1 71 ? 1.211 9.796 -12.614 1.00 94.75 71 LEU A CA 1
ATOM 552 C C . LEU A 1 71 ? 0.073 9.031 -11.924 1.00 94.75 71 LEU A C 1
ATOM 554 O O . LEU A 1 71 ? -0.589 8.238 -12.591 1.00 94.75 71 LEU A O 1
ATOM 558 N N . ASP A 1 72 ? -0.112 9.240 -10.615 1.00 95.75 72 ASP A N 1
ATOM 559 C CA . ASP A 1 72 ? -1.042 8.502 -9.749 1.00 95.75 72 ASP A CA 1
ATOM 560 C C . ASP A 1 72 ? -0.922 6.978 -9.927 1.00 95.75 72 ASP A C 1
ATOM 562 O O . ASP A 1 72 ? -1.901 6.249 -10.108 1.00 95.75 72 ASP A O 1
ATOM 566 N N . LYS A 1 73 ? 0.325 6.491 -9.968 1.00 96.81 73 LYS A N 1
ATOM 567 C CA . LYS A 1 73 ? 0.628 5.073 -10.181 1.00 96.81 73 LYS A CA 1
ATOM 568 C C . LYS A 1 73 ? 2.008 4.673 -9.694 1.00 96.81 73 LYS A C 1
ATOM 570 O O . LYS A 1 73 ? 2.905 5.509 -9.596 1.00 96.81 73 LYS A O 1
ATOM 575 N N . GLY A 1 74 ? 2.181 3.376 -9.466 1.00 94.69 74 GLY A N 1
ATOM 576 C CA . GLY A 1 74 ? 3.497 2.778 -9.293 1.00 94.69 74 GLY A CA 1
ATOM 577 C C . GLY A 1 74 ? 4.268 2.716 -10.613 1.00 94.69 74 GLY A C 1
ATOM 578 O O . GLY A 1 74 ? 3.691 2.636 -11.705 1.00 94.69 74 GLY A O 1
ATOM 579 N N . ILE A 1 75 ? 5.593 2.761 -10.521 1.00 94.19 75 ILE A N 1
ATOM 580 C CA . ILE A 1 75 ? 6.510 2.476 -11.623 1.00 94.19 75 ILE A CA 1
ATOM 581 C C . ILE A 1 75 ? 7.226 1.172 -11.279 1.00 94.19 75 ILE A C 1
ATOM 583 O O . ILE A 1 75 ? 7.959 1.093 -10.302 1.00 94.19 75 ILE A O 1
ATOM 587 N N . GLY A 1 76 ? 6.984 0.127 -12.068 1.00 92.12 76 GLY A N 1
ATOM 588 C CA . GLY A 1 76 ? 7.475 -1.222 -11.766 1.00 92.12 76 GLY A CA 1
ATOM 589 C C . GLY A 1 76 ? 6.574 -2.028 -10.821 1.00 92.12 76 GLY A C 1
ATOM 590 O O . GLY A 1 76 ? 6.820 -3.211 -10.640 1.00 92.12 76 GLY A O 1
ATOM 591 N N . ASN A 1 77 ? 5.509 -1.430 -10.281 1.00 94.06 77 ASN A N 1
ATOM 592 C CA . ASN A 1 77 ? 4.398 -2.120 -9.621 1.00 94.06 77 ASN A CA 1
ATOM 593 C C . ASN A 1 77 ? 3.067 -1.471 -10.048 1.00 94.06 77 ASN A C 1
ATOM 595 O O . ASN A 1 77 ? 3.062 -0.384 -10.631 1.00 94.06 77 ASN A O 1
ATOM 599 N N . SER A 1 78 ? 1.938 -2.125 -9.768 1.00 95.25 78 SER A N 1
ATOM 600 C CA . SER A 1 78 ? 0.599 -1.596 -10.075 1.00 95.25 78 SER A CA 1
ATOM 601 C C . SER A 1 78 ? -0.287 -1.369 -8.853 1.00 95.25 78 SER A C 1
ATOM 603 O O . SER A 1 78 ? -1.450 -0.990 -9.012 1.00 95.25 78 SER A O 1
ATOM 605 N N . PHE A 1 79 ? 0.228 -1.618 -7.649 1.00 96.25 79 PHE A N 1
ATOM 606 C CA . PHE A 1 79 ? -0.564 -1.626 -6.422 1.00 96.25 79 PHE A CA 1
ATOM 607 C C . PHE A 1 79 ? -1.188 -0.255 -6.151 1.00 96.25 79 PHE A C 1
ATOM 609 O O . PHE A 1 79 ? -2.396 -0.135 -5.932 1.00 96.25 79 PHE A O 1
ATOM 616 N N . TRP A 1 80 ? -0.400 0.809 -6.292 1.00 96.06 80 TRP A N 1
ATOM 617 C CA . TRP A 1 80 ? -0.829 2.178 -5.999 1.00 96.06 80 TRP A CA 1
ATOM 618 C C . TRP A 1 80 ? -1.512 2.916 -7.161 1.00 96.06 80 TRP A C 1
ATOM 620 O O . TRP A 1 80 ? -1.791 4.106 -7.054 1.00 96.06 80 TRP A O 1
ATOM 630 N N . ASN A 1 81 ? -1.825 2.238 -8.269 1.00 96.62 81 ASN A N 1
ATOM 631 C CA . ASN A 1 81 ? -2.450 2.871 -9.437 1.00 96.62 81 ASN A CA 1
ATOM 632 C C . ASN A 1 81 ? -3.858 3.366 -9.110 1.00 96.62 81 ASN A C 1
ATOM 634 O O . ASN A 1 81 ? -4.717 2.539 -8.802 1.00 96.62 81 ASN A O 1
ATOM 638 N N . GLY A 1 82 ? -4.124 4.666 -9.236 1.00 96.25 82 GLY A N 1
ATOM 639 C CA . GLY A 1 82 ? -5.394 5.257 -8.821 1.00 96.25 82 GLY A CA 1
ATOM 640 C C . GLY A 1 82 ? -5.534 5.192 -7.305 1.00 96.25 82 GLY A C 1
ATOM 641 O O . GLY A 1 82 ? -6.338 4.407 -6.790 1.00 96.25 82 GLY A O 1
ATOM 642 N N . ARG A 1 83 ? -4.703 5.929 -6.558 1.00 94.69 83 ARG A N 1
ATOM 643 C CA . ARG A 1 83 ? -4.684 5.814 -5.087 1.00 94.69 83 ARG A CA 1
ATOM 644 C C . ARG A 1 83 ? -5.970 6.329 -4.438 1.00 94.69 83 ARG A C 1
ATOM 646 O O . ARG A 1 83 ? -6.295 5.906 -3.340 1.00 94.69 83 ARG A O 1
ATOM 653 N N . LEU A 1 84 ? -6.663 7.257 -5.104 1.00 94.44 84 LEU A N 1
ATOM 654 C CA . LEU A 1 84 ? -7.915 7.861 -4.633 1.00 94.44 84 LEU A CA 1
ATOM 655 C C . LEU A 1 84 ? -9.157 7.223 -5.269 1.00 94.44 84 LEU A C 1
ATOM 657 O O . LEU A 1 84 ? -10.272 7.658 -4.999 1.00 94.44 84 LEU A O 1
ATOM 661 N N . ASP A 1 85 ? -8.978 6.211 -6.120 1.00 97.44 85 ASP A N 1
ATOM 662 C CA . ASP A 1 85 ? -10.089 5.466 -6.702 1.00 97.44 85 ASP A CA 1
ATOM 663 C C . ASP A 1 85 ? -10.708 4.564 -5.615 1.00 97.44 85 ASP A C 1
ATOM 665 O O . ASP A 1 85 ? -10.028 3.656 -5.122 1.00 97.44 85 ASP A O 1
ATOM 669 N N . PRO A 1 86 ? -11.977 4.787 -5.227 1.00 95.88 86 PRO A N 1
ATOM 670 C CA . PRO A 1 86 ? -12.599 4.069 -4.119 1.00 95.88 86 PRO A CA 1
ATOM 671 C C . PRO A 1 86 ? -12.722 2.565 -4.388 1.00 95.88 86 PRO A C 1
ATOM 673 O O . PRO A 1 86 ? -12.525 1.770 -3.471 1.00 95.88 86 PRO A O 1
ATOM 676 N N . VAL A 1 87 ? -12.966 2.161 -5.640 1.00 97.50 87 VAL A N 1
ATOM 677 C CA . VAL A 1 87 ? -13.076 0.746 -6.027 1.00 97.50 87 VAL A CA 1
ATOM 678 C C . VAL A 1 87 ? -11.722 0.060 -5.878 1.00 97.50 87 VAL A C 1
ATOM 680 O O . VAL A 1 87 ? -11.627 -1.066 -5.390 1.00 97.50 87 VAL A O 1
ATOM 683 N N . ARG A 1 88 ? -10.642 0.750 -6.253 1.00 96.69 88 ARG A N 1
ATOM 684 C CA . ARG A 1 88 ? -9.282 0.222 -6.086 1.00 96.69 88 ARG A CA 1
ATOM 685 C C . ARG A 1 88 ? -8.846 0.197 -4.630 1.00 96.69 88 ARG A C 1
ATOM 687 O O . ARG A 1 88 ? -8.178 -0.749 -4.227 1.00 96.69 88 ARG A O 1
ATOM 694 N N . CYS A 1 89 ? -9.221 1.196 -3.834 1.00 96.25 89 CYS A N 1
ATOM 695 C CA . CYS A 1 89 ? -8.980 1.189 -2.392 1.00 96.25 89 CYS A CA 1
ATOM 696 C C . CYS A 1 89 ? -9.658 -0.003 -1.721 1.00 96.25 89 CYS A C 1
ATOM 698 O O . CYS A 1 89 ? -9.005 -0.733 -0.980 1.00 96.25 89 CYS A O 1
ATOM 700 N N . GLU A 1 90 ? -10.927 -0.252 -2.042 1.00 95.56 90 GLU A N 1
ATOM 701 C CA . GLU A 1 90 ? -11.647 -1.418 -1.538 1.00 95.56 90 GLU A CA 1
ATOM 702 C C . GLU A 1 90 ? -10.968 -2.727 -1.969 1.00 95.56 90 GLU A C 1
ATOM 704 O O . GLU A 1 90 ? -10.758 -3.619 -1.147 1.00 95.56 90 GLU A O 1
ATOM 709 N N . ALA A 1 91 ? -10.537 -2.831 -3.230 1.00 96.44 91 ALA A N 1
ATOM 710 C CA . ALA A 1 91 ? -9.804 -3.999 -3.715 1.00 96.44 91 ALA A CA 1
ATOM 711 C C . ALA A 1 91 ? -8.480 -4.233 -2.960 1.00 96.44 91 ALA A C 1
ATOM 713 O O . ALA A 1 91 ? -8.157 -5.380 -2.654 1.00 96.44 91 ALA A O 1
ATOM 714 N N . ARG A 1 92 ? -7.735 -3.172 -2.612 1.00 96.69 92 ARG A N 1
ATOM 715 C CA . ARG A 1 92 ? -6.504 -3.268 -1.800 1.00 96.69 92 ARG A CA 1
ATOM 716 C C . ARG A 1 92 ? -6.793 -3.770 -0.388 1.00 96.69 92 ARG A C 1
ATOM 718 O O . ARG A 1 92 ? -6.089 -4.655 0.087 1.00 96.69 92 ARG A O 1
ATOM 725 N N . VAL A 1 93 ? -7.838 -3.246 0.258 1.00 94.50 93 VAL A N 1
ATOM 726 C CA . VAL A 1 93 ? -8.257 -3.697 1.597 1.00 94.50 93 VAL A CA 1
ATOM 727 C C . VAL A 1 93 ? -8.649 -5.173 1.560 1.00 94.50 93 VAL A C 1
ATOM 729 O O . VAL A 1 93 ? -8.154 -5.953 2.370 1.00 94.50 93 VAL A O 1
ATOM 732 N N . ARG A 1 94 ? -9.448 -5.591 0.570 1.00 95.25 94 ARG A N 1
ATOM 733 C CA . ARG A 1 94 ? -9.820 -7.004 0.390 1.00 95.25 94 ARG A CA 1
ATOM 734 C C . ARG A 1 94 ? -8.606 -7.898 0.131 1.00 95.25 94 ARG A C 1
ATOM 736 O O . ARG A 1 94 ? -8.555 -9.009 0.648 1.00 95.25 94 ARG A O 1
ATOM 743 N N . ALA A 1 95 ? -7.624 -7.434 -0.644 1.00 96.25 95 ALA A N 1
ATOM 744 C CA . ALA A 1 95 ? -6.387 -8.178 -0.881 1.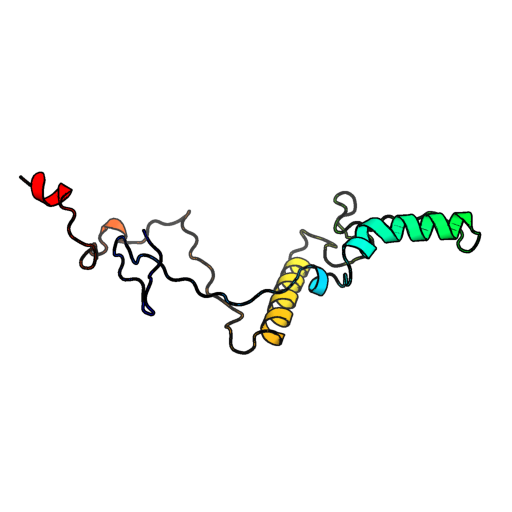00 96.25 95 ALA A CA 1
ATOM 745 C C . ALA A 1 95 ? -5.569 -8.354 0.410 1.00 96.25 95 ALA A C 1
ATOM 747 O O . ALA A 1 95 ? -5.102 -9.458 0.684 1.00 96.25 95 ALA A O 1
ATOM 748 N N . ALA A 1 96 ? -5.459 -7.302 1.227 1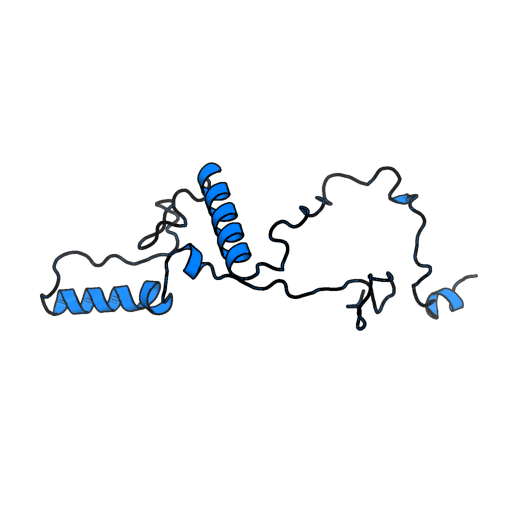.00 95.44 96 ALA A N 1
ATOM 749 C CA . ALA A 1 96 ? -4.815 -7.365 2.538 1.00 95.44 96 ALA A CA 1
ATOM 750 C C . ALA A 1 96 ? -5.539 -8.344 3.475 1.00 95.44 96 ALA A C 1
ATOM 752 O O . ALA A 1 96 ? -4.906 -9.231 4.041 1.00 95.44 96 ALA A O 1
ATOM 753 N N . GLN A 1 97 ? -6.868 -8.254 3.566 1.00 94.38 97 GLN A N 1
ATOM 754 C CA . GLN A 1 97 ? -7.692 -9.180 4.347 1.00 94.38 97 GLN A CA 1
ATOM 755 C C . GLN A 1 97 ? -7.521 -10.632 3.883 1.00 94.38 97 GLN A C 1
ATOM 757 O O . GLN A 1 97 ? -7.329 -11.521 4.708 1.00 94.38 97 GLN A O 1
ATOM 762 N N . ALA A 1 98 ? -7.531 -10.886 2.572 1.00 95.31 98 ALA A N 1
ATOM 763 C CA . ALA A 1 98 ? -7.353 -12.225 2.017 1.00 95.31 98 ALA A CA 1
ATOM 764 C C . ALA A 1 98 ? -5.952 -12.797 2.291 1.00 95.31 98 ALA A C 1
ATOM 766 O O . ALA A 1 98 ? -5.822 -13.977 2.625 1.00 95.31 98 ALA A O 1
ATOM 767 N N . LEU A 1 99 ? -4.902 -11.975 2.173 1.00 96.00 99 LEU A N 1
ATOM 768 C CA . LEU A 1 99 ? -3.533 -12.383 2.492 1.00 96.00 99 LEU A CA 1
ATOM 769 C C . LEU A 1 99 ? -3.382 -12.690 3.986 1.00 96.00 99 LEU A C 1
ATOM 771 O O . LEU A 1 99 ? -2.794 -13.710 4.348 1.00 96.00 99 LEU A O 1
ATOM 775 N N . PHE A 1 100 ? -3.964 -11.849 4.840 1.00 95.69 100 PHE A N 1
ATOM 776 C CA . PHE A 1 100 ? -3.958 -12.039 6.284 1.00 95.69 100 PHE A CA 1
ATOM 777 C C . PHE A 1 100 ? -4.702 -13.317 6.689 1.00 95.69 100 PHE A C 1
ATOM 779 O O . PHE A 1 100 ? -4.122 -14.161 7.364 1.00 95.69 100 PHE A O 1
ATOM 786 N N . ALA A 1 101 ? -5.923 -13.524 6.182 1.00 94.50 101 ALA A N 1
ATOM 787 C CA . ALA A 1 101 ? -6.732 -14.726 6.415 1.00 94.50 101 ALA A CA 1
ATOM 788 C C . ALA A 1 101 ? -5.995 -16.015 6.033 1.00 94.50 101 ALA A C 1
ATOM 790 O O . ALA A 1 101 ? -6.090 -17.037 6.709 1.00 94.50 101 ALA A O 1
ATOM 791 N N . LYS A 1 102 ? -5.240 -15.966 4.930 1.00 95.31 102 LYS A N 1
ATOM 792 C CA . LYS A 1 102 ? -4.445 -17.098 4.455 1.00 95.31 102 LYS A CA 1
ATOM 793 C C . LYS A 1 102 ? -3.278 -17.421 5.391 1.00 95.31 102 LYS A C 1
ATOM 795 O O . LYS A 1 102 ? -2.913 -18.589 5.507 1.00 95.31 102 LYS A O 1
ATOM 800 N N . ARG A 1 103 ? -2.661 -16.409 6.007 1.00 95.25 103 ARG A N 1
ATOM 801 C CA . ARG A 1 103 ? -1.470 -16.565 6.857 1.00 95.25 103 ARG A CA 1
ATOM 802 C C . ARG A 1 103 ? -1.818 -16.845 8.320 1.00 95.25 103 ARG A C 1
ATOM 804 O O . ARG A 1 103 ? -1.101 -17.599 8.969 1.00 95.25 103 ARG A O 1
ATOM 811 N N . PHE A 1 104 ? -2.923 -16.285 8.801 1.00 94.88 104 PHE A N 1
ATOM 812 C CA . PHE A 1 104 ? -3.395 -16.383 10.181 1.00 94.88 104 PHE A CA 1
ATOM 813 C C . PHE A 1 104 ? -4.859 -16.859 10.208 1.00 94.88 104 PHE A C 1
ATOM 815 O O . PHE A 1 104 ? -5.757 -16.069 10.488 1.00 94.88 104 PHE A O 1
ATOM 822 N N . PRO A 1 105 ? -5.128 -18.143 9.900 1.00 92.50 105 PRO A N 1
ATOM 823 C CA . PRO A 1 105 ? -6.495 -18.657 9.762 1.00 92.50 105 PRO A CA 1
ATOM 824 C C . PRO A 1 105 ? -7.296 -18.657 11.073 1.00 92.50 105 PRO A C 1
ATOM 826 O O . PRO A 1 105 ? -8.523 -18.623 11.033 1.00 92.50 105 PRO A O 1
ATOM 829 N N . ASP A 1 106 ? -6.613 -18.682 12.221 1.00 91.75 106 ASP A N 1
ATOM 830 C CA . ASP A 1 106 ? -7.235 -18.709 13.551 1.00 91.75 106 ASP A CA 1
ATOM 831 C C . ASP A 1 106 ? -7.487 -17.302 14.128 1.00 91.75 106 ASP A C 1
ATOM 833 O O . ASP A 1 106 ? -8.075 -17.166 15.202 1.00 91.75 106 ASP A O 1
ATOM 837 N N . VAL A 1 107 ? -7.040 -16.249 13.433 1.00 88.62 107 VAL A N 1
ATOM 838 C CA . VAL A 1 107 ? -7.181 -14.854 13.865 1.00 88.62 107 VAL A CA 1
ATOM 839 C C . VAL A 1 107 ? -8.330 -14.199 13.091 1.00 88.62 107 VAL A C 1
ATOM 841 O O . VAL A 1 107 ? -8.396 -14.326 11.866 1.00 88.62 107 VAL A O 1
ATOM 844 N N . PRO A 1 108 ? -9.246 -13.474 13.759 1.00 86.31 108 PRO A N 1
ATOM 845 C CA . PRO A 1 108 ? -10.315 -12.763 13.070 1.00 86.31 108 PRO A CA 1
ATOM 846 C C . PRO A 1 108 ? -9.740 -11.687 12.139 1.00 86.31 108 PRO A C 1
ATOM 848 O O . PRO A 1 108 ? -9.009 -10.794 12.558 1.00 86.31 108 PRO A O 1
ATOM 851 N N . VAL A 1 109 ? -10.094 -11.785 10.858 1.00 83.62 109 VAL A N 1
ATOM 852 C CA . VAL A 1 109 ? -9.657 -10.870 9.786 1.00 83.62 109 VAL A CA 1
ATOM 853 C C . VAL A 1 109 ? -10.414 -9.544 9.841 1.00 83.62 109 VAL A C 1
ATOM 855 O O . VAL A 1 109 ? -9.890 -8.495 9.471 1.00 83.62 109 VAL A O 1
ATOM 858 N N . GLU A 1 110 ? -11.668 -9.603 10.277 1.00 80.75 110 GLU A N 1
ATOM 859 C CA . GLU A 1 110 ? -12.545 -8.454 10.413 1.00 80.75 110 GLU A CA 1
ATOM 860 C C . GLU A 1 110 ? -12.669 -8.122 11.898 1.00 80.75 110 GLU A C 1
ATOM 862 O O . GLU A 1 110 ? -13.168 -8.917 12.696 1.00 80.75 110 GLU A O 1
ATOM 867 N N . LEU A 1 111 ? -12.145 -6.957 12.264 1.00 75.00 111 LEU A N 1
ATOM 868 C CA . LEU A 1 111 ? -12.338 -6.368 13.579 1.00 75.00 111 LEU A CA 1
ATOM 869 C C . LEU A 1 111 ? -13.457 -5.339 13.471 1.00 75.00 111 LEU A C 1
ATOM 871 O O . LEU A 1 111 ? -13.591 -4.667 12.445 1.00 75.00 111 LEU A O 1
ATOM 875 N N . GLU A 1 112 ? -14.246 -5.203 14.534 1.00 75.56 112 GLU A N 1
ATOM 876 C CA . GLU A 1 112 ? -15.230 -4.129 14.613 1.00 75.56 112 GLU A CA 1
ATOM 877 C C . GLU A 1 112 ? -14.522 -2.791 14.398 1.00 75.56 112 GLU A C 1
ATOM 879 O O . GLU A 1 112 ? -13.498 -2.499 15.027 1.00 75.56 112 GLU A O 1
ATOM 884 N N . ALA A 1 113 ? -15.050 -1.995 13.464 1.00 66.88 113 ALA A N 1
ATOM 885 C CA . ALA A 1 113 ? -14.523 -0.667 13.216 1.00 66.88 113 ALA A CA 1
ATOM 886 C C . ALA A 1 113 ? -14.512 0.108 14.543 1.00 66.88 113 ALA A C 1
ATOM 888 O O . ALA A 1 113 ? -15.505 0.063 15.279 1.00 66.88 113 ALA A O 1
ATOM 889 N N . PRO A 1 114 ? -13.411 0.807 14.872 1.00 64.06 114 PRO A N 1
ATOM 890 C CA . PRO A 1 114 ? -13.379 1.601 16.084 1.00 64.06 114 PRO A CA 1
ATOM 891 C C . PRO A 1 114 ? -14.516 2.621 16.030 1.00 64.06 114 PRO A C 1
ATOM 893 O O . PRO A 1 114 ? -14.768 3.242 14.995 1.00 64.06 114 PRO A O 1
ATOM 896 N N . LEU A 1 115 ? -15.203 2.792 17.155 1.00 59.94 115 LEU A N 1
ATOM 897 C CA . LEU A 1 115 ? -16.223 3.822 17.291 1.00 59.94 115 LEU A CA 1
ATOM 898 C C . LEU A 1 115 ? -15.558 5.193 17.081 1.00 59.94 115 LEU A C 1
ATOM 900 O O . LEU A 1 115 ? -14.564 5.514 17.733 1.00 59.94 115 LEU A O 1
ATOM 904 N N . CYS A 1 116 ? -16.066 5.987 16.134 1.00 59.06 116 CYS A N 1
ATOM 905 C CA . CYS A 1 116 ? -15.558 7.334 15.878 1.00 59.06 116 CYS A CA 1
ATOM 906 C C . CYS A 1 116 ? -15.923 8.270 17.041 1.00 59.06 116 CYS A C 1
ATOM 908 O O . CYS A 1 116 ? -17.068 8.689 17.171 1.00 59.06 116 CYS A O 1
ATOM 910 N N . ASP A 1 117 ? -14.925 8.624 17.850 1.00 52.03 117 ASP A N 1
ATOM 911 C CA . ASP A 1 117 ? -15.064 9.363 19.117 1.00 52.03 117 ASP A CA 1
ATOM 912 C C . ASP A 1 117 ? -15.160 10.901 18.961 1.00 52.03 117 ASP A C 1
ATOM 914 O O . ASP A 1 117 ? -15.102 11.641 19.937 1.00 52.03 117 ASP A O 1
ATOM 918 N N . PHE A 1 118 ? -15.250 11.420 17.729 1.00 54.44 118 PHE A N 1
ATOM 919 C CA . PHE A 1 118 ? -15.191 12.870 17.465 1.00 54.44 118 PHE A CA 1
ATOM 920 C C . PHE A 1 118 ? -16.551 13.553 17.273 1.00 54.44 118 PHE A C 1
ATOM 922 O O . PHE A 1 118 ? -16.621 14.773 17.419 1.00 54.44 118 PHE A O 1
ATOM 929 N N . ASP A 1 119 ? -17.626 12.797 17.021 1.00 48.25 119 ASP A N 1
ATOM 930 C CA . ASP A 1 119 ? -18.910 13.384 16.605 1.00 48.25 119 ASP A CA 1
ATOM 931 C C . ASP A 1 119 ? -20.076 13.144 17.576 1.00 48.25 119 ASP A C 1
ATOM 933 O O . ASP A 1 119 ? -21.143 13.727 17.375 1.00 48.25 119 ASP A O 1
ATOM 937 N N . MET A 1 120 ? -19.924 12.336 18.635 1.00 49.94 120 MET A N 1
ATOM 938 C CA . MET A 1 120 ? -21.015 12.082 19.587 1.00 49.94 120 MET A CA 1
ATOM 939 C C . MET A 1 120 ? -20.526 11.888 21.027 1.00 49.94 120 MET A C 1
ATOM 941 O O . MET A 1 120 ? -19.800 10.947 21.313 1.00 49.94 120 MET A O 1
ATOM 945 N N . LEU A 1 121 ? -21.024 12.727 21.943 1.00 54.88 121 LEU A N 1
ATOM 946 C CA . LEU A 1 121 ? -21.182 12.339 23.349 1.00 54.88 121 LEU A CA 1
ATOM 947 C C . LEU A 1 121 ? -22.267 11.259 23.401 1.00 54.88 121 LEU A C 1
ATOM 949 O O . LEU A 1 121 ? -23.352 11.458 22.836 1.00 54.88 121 LEU A O 1
ATOM 953 N N . TYR A 1 122 ? -22.016 10.133 24.069 1.00 59.09 122 TYR A N 1
ATOM 954 C CA . TYR A 1 122 ? -23.059 9.115 24.205 1.00 59.09 122 TYR A CA 1
ATOM 955 C C . TYR A 1 122 ? -24.244 9.699 24.978 1.00 59.09 122 TYR A C 1
ATOM 957 O O . TYR A 1 122 ? -24.085 10.472 25.931 1.00 59.09 122 TYR A O 1
ATOM 965 N N . LYS A 1 123 ? -25.466 9.309 24.594 1.00 56.34 123 LYS A N 1
ATOM 966 C CA . LYS A 1 123 ? -26.630 9.578 25.437 1.00 56.34 123 LYS A CA 1
ATOM 967 C C . LYS A 1 123 ? -26.344 8.948 26.797 1.00 56.34 123 LYS A C 1
ATOM 969 O O . LYS A 1 123 ? -26.077 7.751 26.877 1.00 56.34 123 LYS A O 1
ATOM 974 N N . ASP A 1 124 ? -26.371 9.782 27.828 1.00 64.19 124 ASP A N 1
ATOM 975 C CA . ASP A 1 124 ? -26.066 9.402 29.201 1.00 64.19 124 ASP A CA 1
ATOM 976 C C . ASP A 1 124 ? -24.586 9.059 29.486 1.00 64.19 124 ASP A C 1
ATOM 978 O O . ASP A 1 124 ? -24.300 8.533 30.551 1.00 64.19 124 ASP A O 1
ATOM 982 N N . GLU A 1 125 ? -23.618 9.402 28.622 1.00 64.12 125 GLU A N 1
ATOM 983 C CA . GLU A 1 125 ? -22.178 9.156 28.877 1.00 64.12 125 GLU A CA 1
ATOM 984 C C . GLU A 1 125 ? -21.716 9.705 30.233 1.00 64.12 125 GLU A C 1
ATOM 986 O O . GLU A 1 125 ? -21.035 9.041 31.012 1.00 64.12 125 GLU A O 1
ATOM 991 N N . LEU A 1 126 ? -22.150 10.927 30.544 1.00 66.75 126 LEU A N 1
ATOM 992 C CA . LEU A 1 126 ? -21.823 11.617 31.792 1.00 66.75 126 LEU A CA 1
ATOM 993 C C . LEU A 1 126 ? -22.638 11.107 32.991 1.00 66.75 126 LEU A C 1
ATOM 995 O O . LEU A 1 126 ? -22.361 11.485 34.129 1.00 66.75 126 LEU A O 1
ATOM 999 N N . SER A 1 127 ? -23.647 10.274 32.744 1.00 66.38 127 SER A N 1
ATOM 1000 C CA . SER A 1 127 ? -24.467 9.599 33.751 1.00 66.38 127 SER A CA 1
ATOM 1001 C C . SER A 1 127 ? -24.217 8.090 33.797 1.00 66.38 127 SER A C 1
ATOM 1003 O O . SER A 1 127 ? -24.830 7.406 34.622 1.00 66.38 127 SER A O 1
ATOM 1005 N N . TRP A 1 128 ? -23.288 7.559 32.990 1.00 63.47 128 TRP A N 1
ATOM 1006 C CA . TRP A 1 128 ? -22.840 6.181 33.118 1.00 63.47 128 TRP A CA 1
ATOM 1007 C C . TRP A 1 128 ? -22.287 5.970 34.526 1.00 63.47 128 TRP A C 1
ATOM 1009 O O . TRP A 1 128 ? -21.534 6.809 35.037 1.00 63.47 128 TRP A O 1
ATOM 1019 N N . PRO A 1 129 ? -22.662 4.864 35.194 1.00 58.75 129 PRO A N 1
ATOM 1020 C CA . PRO A 1 129 ? -22.155 4.581 36.519 1.00 58.75 129 PRO A CA 1
ATOM 1021 C C . PRO A 1 129 ? -20.635 4.516 36.440 1.00 58.75 129 PRO A C 1
ATOM 1023 O O . PRO A 1 129 ? -20.060 3.670 35.756 1.00 58.75 129 PRO A O 1
ATOM 1026 N N . VAL A 1 130 ? -19.999 5.446 37.147 1.00 58.50 130 VAL A N 1
ATOM 1027 C CA . VAL A 1 130 ? -18.551 5.561 37.248 1.00 58.50 130 VAL A CA 1
ATOM 1028 C C . VAL A 1 130 ? -18.011 4.276 37.880 1.00 58.50 130 VAL A C 1
ATOM 1030 O O . VAL A 1 130 ? -17.938 4.136 39.103 1.00 58.50 130 VAL A O 1
ATOM 1033 N N . ASN A 1 131 ? -17.655 3.299 37.047 1.00 54.66 131 ASN A N 1
ATOM 1034 C CA . ASN A 1 131 ? -17.192 1.997 37.505 1.00 54.66 131 ASN A CA 1
ATOM 1035 C C . ASN A 1 131 ? -15.678 2.021 37.746 1.00 54.66 131 ASN A C 1
ATOM 1037 O O . ASN A 1 131 ? -14.892 1.373 37.064 1.00 54.66 131 ASN A O 1
ATOM 1041 N N . HIS A 1 132 ? -15.260 2.798 38.745 1.00 53.34 132 HIS A N 1
ATOM 1042 C CA . HIS A 1 132 ? -13.891 2.785 39.272 1.00 53.34 132 HIS A CA 1
ATOM 1043 C C . HIS A 1 132 ? -13.740 1.809 40.446 1.00 53.34 132 HIS A C 1
ATOM 1045 O O . HIS A 1 132 ? -12.804 1.929 41.233 1.00 53.34 132 HIS A O 1
ATOM 1051 N N . THR A 1 133 ? -14.666 0.859 40.607 1.00 54.75 133 THR A N 1
ATOM 1052 C CA . THR A 1 133 ? -14.691 -0.059 41.758 1.00 54.75 133 THR A CA 1
ATOM 1053 C C . THR A 1 133 ? -13.468 -0.984 41.810 1.00 54.75 133 THR A C 1
ATOM 1055 O O . THR A 1 133 ? -13.084 -1.418 42.893 1.00 54.75 133 THR A O 1
ATOM 1058 N N . GLY A 1 134 ? -12.807 -1.216 40.668 1.00 52.72 134 GLY A N 1
ATOM 1059 C CA . GLY A 1 134 ? -11.518 -1.910 40.567 1.00 52.72 134 GLY A CA 1
ATOM 1060 C C . GLY A 1 134 ? -10.279 -1.018 40.727 1.00 52.72 134 GLY A C 1
ATOM 1061 O O . GLY A 1 134 ? -9.163 -1.532 40.797 1.00 52.72 134 GLY A O 1
ATOM 1062 N N . ALA A 1 135 ? -10.429 0.310 40.787 1.00 51.78 135 ALA A N 1
ATOM 1063 C CA . ALA A 1 135 ? -9.294 1.209 40.951 1.00 51.78 135 ALA A CA 1
ATOM 1064 C C . ALA A 1 135 ? -8.813 1.199 42.407 1.00 51.78 135 ALA A C 1
ATOM 1066 O O . ALA A 1 135 ? -9.571 1.475 43.338 1.00 51.78 135 ALA A O 1
ATOM 1067 N N . VAL A 1 136 ? -7.523 0.917 42.608 1.00 54.50 136 VAL A N 1
ATOM 1068 C CA . VAL A 1 136 ? -6.888 1.021 43.927 1.00 54.50 136 VAL A CA 1
ATOM 1069 C C . VAL A 1 136 ? -7.134 2.429 44.478 1.00 54.50 136 VAL A C 1
ATOM 1071 O O . VAL A 1 136 ? -6.795 3.419 43.822 1.00 54.50 136 VAL A O 1
ATOM 1074 N N . LYS A 1 137 ? -7.730 2.530 45.675 1.00 57.47 137 LYS A N 1
ATOM 1075 C CA . LYS A 1 137 ? -7.966 3.822 46.333 1.00 57.47 137 LYS A CA 1
ATOM 1076 C C . LYS A 1 137 ? -6.650 4.586 46.419 1.00 57.47 137 LYS A C 1
ATOM 1078 O O . LYS A 1 137 ? -5.658 4.095 46.960 1.00 57.47 137 LYS A O 1
ATOM 1083 N N . SER A 1 138 ? -6.621 5.793 45.860 1.00 51.00 138 SER A N 1
ATOM 1084 C CA . SER A 1 138 ? -5.421 6.610 45.958 1.00 51.00 138 SER A CA 1
ATOM 1085 C C . SER A 1 138 ? -5.292 7.134 47.390 1.00 51.00 138 SER A C 1
ATOM 1087 O O . SER A 1 138 ? -6.198 7.784 47.913 1.00 51.00 138 SER A O 1
ATOM 1089 N N . ARG A 1 139 ? -4.123 6.926 48.011 1.00 61.16 139 ARG A N 1
ATOM 1090 C CA . ARG A 1 139 ? -3.786 7.513 49.326 1.00 61.16 139 ARG A CA 1
ATOM 1091 C C . ARG A 1 139 ? -3.908 9.043 49.343 1.00 61.16 139 ARG A C 1
ATOM 1093 O O . ARG A 1 139 ? -3.965 9.658 50.402 1.00 61.16 139 ARG A O 1
ATOM 1100 N N . TRP A 1 140 ? -3.898 9.674 48.168 1.00 54.06 140 TRP A N 1
ATOM 1101 C CA . TRP A 1 140 ? -4.107 11.109 48.014 1.00 54.06 140 TRP A CA 1
ATOM 1102 C C . TRP A 1 140 ? -5.580 11.500 48.208 1.00 54.06 140 TRP A C 1
ATOM 1104 O O . TRP A 1 140 ? -5.849 12.405 48.991 1.00 54.06 140 TRP A O 1
ATOM 1114 N N . ARG A 1 141 ? -6.538 10.782 47.594 1.00 52.91 141 ARG A N 1
ATOM 1115 C CA . ARG A 1 141 ? -7.979 11.037 47.796 1.00 52.91 141 ARG A CA 1
ATOM 1116 C C . ARG A 1 141 ? -8.416 10.774 49.239 1.00 52.91 141 ARG A C 1
ATOM 1118 O O . ARG A 1 141 ? -9.277 11.481 49.739 1.00 52.91 141 ARG A O 1
ATOM 1125 N N . GLU A 1 142 ? -7.784 9.828 49.932 1.00 60.62 142 GLU A N 1
ATOM 1126 C CA . GLU A 1 142 ? -8.073 9.549 51.348 1.00 60.62 142 GLU A CA 1
ATOM 1127 C C . GLU A 1 142 ? -7.624 10.672 52.295 1.00 60.62 142 GLU A C 1
ATOM 1129 O O . GLU A 1 142 ? -8.291 10.942 53.289 1.00 60.62 142 GLU A O 1
ATOM 1134 N N . ARG A 1 143 ? -6.516 11.361 51.992 1.00 54.88 143 ARG A N 1
ATOM 1135 C CA . ARG A 1 143 ? -6.010 12.458 52.838 1.00 54.88 143 ARG A CA 1
ATOM 1136 C C . ARG A 1 143 ? -6.772 13.771 52.683 1.00 54.88 143 ARG A C 1
ATOM 1138 O O . ARG A 1 143 ? -6.681 14.613 53.570 1.00 54.88 143 ARG A O 1
ATOM 1145 N N . HIS A 1 144 ? -7.489 13.949 51.577 1.00 54.44 144 HIS A N 1
ATOM 1146 C CA . HIS A 1 144 ? -8.117 15.221 51.213 1.00 54.44 144 HIS A CA 1
ATOM 1147 C C . HIS A 1 144 ? -9.638 15.126 51.016 1.00 54.44 144 HIS A C 1
ATOM 1149 O O . HIS A 1 144 ? -10.252 16.099 50.599 1.00 54.44 144 HIS A O 1
ATOM 1155 N N . ALA A 1 145 ? -10.255 13.986 51.345 1.00 52.31 145 ALA A N 1
ATOM 1156 C CA . ALA A 1 145 ? -11.704 13.868 51.478 1.00 52.31 145 ALA A CA 1
ATOM 1157 C C . ALA A 1 145 ? -12.138 14.354 52.875 1.00 52.31 145 ALA A C 1
ATOM 1159 O O . ALA A 1 145 ? -12.307 13.559 53.801 1.00 52.31 145 ALA A O 1
ATOM 1160 N N . ARG A 1 146 ? -12.257 15.673 53.031 1.00 42.38 146 ARG A N 1
ATOM 1161 C CA . ARG A 1 146 ? -13.060 16.340 54.062 1.00 42.38 146 ARG A CA 1
ATOM 1162 C C . ARG A 1 146 ? -13.818 17.482 53.415 1.00 42.38 146 ARG A C 1
ATOM 1164 O O . ARG A 1 146 ? -13.190 18.170 52.583 1.00 42.38 146 ARG A O 1
#